Protein AF-A0A9E5PYN9-F1 (afdb_monomer)

Structure (mmCIF, N/CA/C/O backbone):
data_AF-A0A9E5PYN9-F1
#
_entry.id   AF-A0A9E5PYN9-F1
#
loop_
_atom_site.group_PDB
_atom_site.id
_atom_site.type_symbol
_atom_site.label_atom_id
_atom_site.label_alt_id
_atom_site.label_comp_id
_atom_site.label_asym_id
_atom_site.label_entity_id
_atom_site.label_seq_id
_atom_site.pdbx_PDB_ins_code
_atom_site.Cartn_x
_atom_site.Cartn_y
_atom_site.Cartn_z
_atom_site.occupancy
_atom_site.B_iso_or_equiv
_atom_site.auth_seq_id
_atom_site.auth_comp_id
_atom_site.auth_asym_id
_atom_site.auth_atom_id
_atom_site.pdbx_PDB_model_num
ATOM 1 N N . MET A 1 1 ? -19.692 3.877 25.006 1.00 62.00 1 MET A N 1
ATOM 2 C CA . MET A 1 1 ? -19.922 4.081 26.459 1.00 62.00 1 MET A CA 1
ATOM 3 C C . MET A 1 1 ? -21.143 4.957 26.748 1.00 62.00 1 MET A C 1
ATOM 5 O O . MET A 1 1 ? -21.846 4.642 27.694 1.00 62.00 1 MET A O 1
ATOM 9 N N . HIS A 1 2 ? -21.458 5.978 25.938 1.00 74.25 2 HIS A N 1
ATOM 10 C CA . HIS A 1 2 ? -22.634 6.839 26.164 1.00 74.25 2 HIS A CA 1
ATOM 11 C C . HIS A 1 2 ? -23.981 6.095 26.203 1.00 74.25 2 HIS A C 1
ATOM 13 O O . HIS A 1 2 ? -24.772 6.347 27.101 1.00 74.25 2 HIS A O 1
ATOM 19 N N . ALA A 1 3 ? -24.212 5.120 25.314 1.00 75.50 3 ALA A N 1
ATOM 20 C CA . ALA A 1 3 ? -25.438 4.309 25.336 1.00 75.50 3 ALA A CA 1
ATOM 21 C C . ALA A 1 3 ? -25.604 3.499 26.639 1.00 75.50 3 ALA A C 1
ATOM 23 O O . ALA A 1 3 ? -26.700 3.411 27.179 1.00 75.50 3 ALA A O 1
ATOM 24 N N . ALA A 1 4 ? -24.505 2.967 27.189 1.00 72.19 4 ALA A N 1
ATOM 25 C CA . ALA A 1 4 ? -24.514 2.270 28.477 1.00 72.19 4 ALA A CA 1
ATOM 26 C C . ALA A 1 4 ? -24.767 3.236 29.648 1.00 72.19 4 ALA A C 1
ATOM 28 O O . ALA A 1 4 ? -25.554 2.935 30.541 1.00 72.19 4 ALA A O 1
ATOM 29 N N . GLN A 1 5 ? -24.148 4.423 29.618 1.00 80.75 5 GLN A N 1
ATOM 30 C CA . G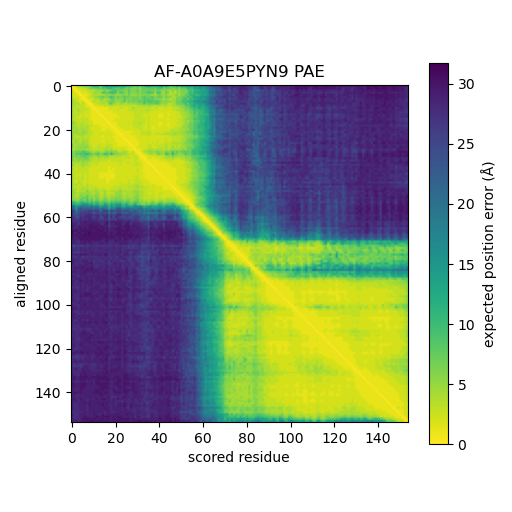LN A 1 5 ? -24.346 5.467 30.631 1.00 80.75 5 GLN A CA 1
ATOM 31 C C . GLN A 1 5 ? -25.782 6.001 30.644 1.00 80.75 5 GLN A C 1
ATOM 33 O O . GLN A 1 5 ? -26.340 6.188 31.720 1.00 80.75 5 GLN A O 1
ATOM 38 N N . ALA A 1 6 ? -26.405 6.170 29.474 1.00 78.06 6 ALA A N 1
ATOM 39 C CA . ALA A 1 6 ? -27.816 6.543 29.355 1.00 78.06 6 ALA A CA 1
ATOM 40 C C . ALA A 1 6 ? -28.763 5.500 29.982 1.00 78.06 6 ALA A C 1
ATOM 42 O O . ALA A 1 6 ? -29.874 5.833 30.376 1.00 78.06 6 ALA A O 1
ATOM 43 N N . GLN A 1 7 ? -28.305 4.251 30.121 1.00 82.25 7 GLN A N 1
ATOM 44 C CA . GLN A 1 7 ? -29.016 3.156 30.788 1.00 82.25 7 GLN A CA 1
ATOM 45 C C . GLN A 1 7 ? -28.549 2.931 32.241 1.00 82.25 7 GLN A C 1
ATOM 47 O O . GLN A 1 7 ? -28.891 1.918 32.849 1.00 82.25 7 GLN A O 1
ATOM 52 N N . GLY A 1 8 ? -27.733 3.831 32.806 1.00 84.06 8 GLY A N 1
ATOM 53 C CA . GLY A 1 8 ? -27.213 3.712 34.175 1.00 84.06 8 GLY A CA 1
ATOM 54 C C . GLY A 1 8 ? -26.247 2.538 34.387 1.00 84.06 8 GLY A C 1
ATOM 55 O O . GLY A 1 8 ? -26.028 2.104 35.522 1.00 84.06 8 GLY A O 1
ATOM 56 N N . LEU A 1 9 ? -25.678 1.988 33.311 1.00 84.94 9 LEU A N 1
ATOM 57 C CA . LEU A 1 9 ? -24.725 0.887 33.376 1.00 84.94 9 LEU A CA 1
ATOM 58 C C . LEU A 1 9 ? -23.304 1.436 33.514 1.00 84.94 9 LEU A C 1
ATOM 60 O O . LEU A 1 9 ? -22.755 2.045 32.593 1.00 84.94 9 LEU A O 1
ATOM 64 N N . ASP A 1 10 ? -22.690 1.174 34.667 1.00 88.62 10 ASP A N 1
ATOM 65 C CA . ASP A 1 10 ? -21.246 1.314 34.832 1.00 88.62 10 ASP A CA 1
ATOM 66 C C . ASP A 1 10 ? -20.488 0.238 34.024 1.00 88.62 10 ASP A C 1
ATOM 68 O O . ASP A 1 10 ? -21.063 -0.736 33.525 1.00 88.62 10 ASP A O 1
ATOM 72 N N . GLN A 1 11 ? -19.174 0.412 33.879 1.00 88.56 11 GLN A N 1
ATOM 73 C CA . GLN A 1 11 ? -18.333 -0.474 33.070 1.00 88.56 11 GLN A CA 1
ATOM 74 C C . GLN A 1 11 ? -18.390 -1.942 33.526 1.00 88.56 11 GLN A C 1
ATOM 76 O O . GLN A 1 11 ? -18.425 -2.844 32.690 1.00 88.56 11 GLN A O 1
ATOM 81 N N . SER A 1 12 ? -18.407 -2.189 34.835 1.00 90.12 12 SER A N 1
ATOM 82 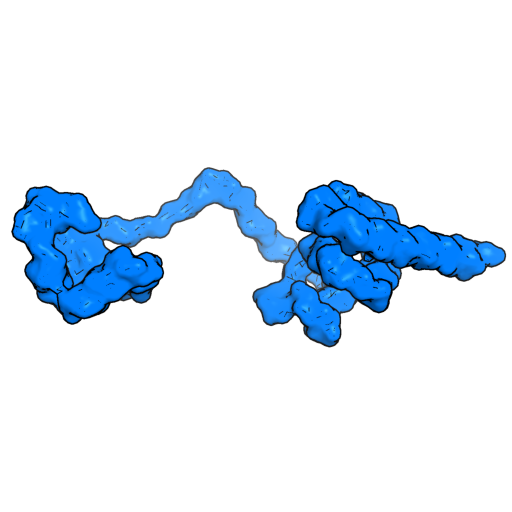C CA . SER A 1 12 ? -18.413 -3.539 35.405 1.00 90.12 12 SER A CA 1
ATOM 83 C C . SER A 1 12 ? -19.768 -4.223 35.214 1.00 90.12 12 SER A C 1
ATOM 85 O O . SER A 1 12 ? -19.835 -5.418 34.925 1.00 90.12 12 SER A O 1
ATOM 87 N N . ARG A 1 13 ? -20.868 -3.472 35.337 1.00 90.81 13 ARG A N 1
ATOM 88 C CA . ARG A 1 13 ? -22.231 -3.934 35.045 1.00 90.81 13 ARG A CA 1
ATOM 89 C C . ARG A 1 13 ? -22.409 -4.228 33.563 1.00 90.81 13 ARG A C 1
ATOM 91 O O . ARG A 1 13 ? -22.961 -5.275 33.241 1.00 90.81 13 ARG A O 1
ATOM 98 N N . LEU A 1 14 ? -21.899 -3.364 32.686 1.00 92.38 14 LEU A N 1
ATOM 99 C CA . LEU A 1 14 ? -21.910 -3.587 31.243 1.00 92.38 14 LEU A CA 1
ATOM 100 C C . LEU A 1 14 ? -21.127 -4.849 30.866 1.00 92.38 14 LEU A C 1
ATOM 102 O O . LEU A 1 14 ? -21.656 -5.694 30.152 1.00 92.38 14 LEU A O 1
ATOM 106 N N . ALA A 1 15 ? -19.902 -5.002 31.381 1.00 93.06 15 ALA A N 1
ATOM 107 C CA . ALA A 1 15 ? -19.068 -6.172 31.113 1.00 93.06 15 ALA A CA 1
ATOM 108 C C . ALA A 1 15 ? -19.783 -7.466 31.520 1.00 93.06 15 ALA A C 1
ATOM 110 O O . ALA A 1 15 ? -19.942 -8.370 30.707 1.00 93.06 15 ALA A O 1
ATOM 111 N N . ARG A 1 16 ? -20.313 -7.508 32.747 1.00 94.00 16 ARG A N 1
ATOM 112 C CA . ARG A 1 16 ? -21.076 -8.653 33.253 1.00 94.00 16 ARG A CA 1
ATOM 113 C C . ARG A 1 16 ? -22.322 -8.944 32.419 1.00 94.00 16 ARG A C 1
ATOM 115 O O . ARG A 1 16 ? -22.589 -10.104 32.132 1.00 94.00 16 ARG A O 1
ATOM 122 N N . ARG A 1 17 ? -23.066 -7.913 32.008 1.00 92.06 17 ARG A N 1
ATOM 123 C CA . ARG A 1 17 ? -24.253 -8.064 31.153 1.00 92.06 17 ARG A CA 1
ATOM 124 C C . ARG A 1 17 ? -23.903 -8.593 29.760 1.00 92.06 17 ARG A C 1
ATOM 126 O O . ARG A 1 17 ? -24.686 -9.341 29.194 1.00 92.06 17 ARG A O 1
ATOM 133 N N . ALA A 1 18 ? -22.725 -8.250 29.249 1.00 92.94 18 ALA A N 1
ATOM 134 C CA . ALA A 1 18 ? -22.180 -8.772 27.999 1.00 92.94 18 ALA A CA 1
ATOM 135 C C . ALA A 1 18 ? -21.496 -10.149 28.148 1.00 92.94 18 ALA A C 1
ATOM 137 O O . ALA A 1 18 ? -20.955 -10.658 27.173 1.00 92.94 18 ALA A O 1
ATOM 138 N N . GLY A 1 19 ? -21.460 -10.748 29.346 1.00 94.19 19 GLY A N 1
ATOM 139 C CA . GLY A 1 19 ? -20.741 -12.007 29.586 1.00 94.19 19 GLY A CA 1
ATOM 140 C C . GLY A 1 19 ? -19.213 -11.882 29.498 1.00 94.19 19 GLY A C 1
ATOM 141 O O . GLY A 1 19 ? -18.516 -12.874 29.302 1.00 94.19 19 GLY A O 1
ATOM 142 N N . LEU A 1 20 ? -18.678 -10.667 29.641 1.00 93.56 20 LEU A N 1
ATOM 143 C CA . LEU A 1 20 ? -17.257 -10.353 29.528 1.00 93.56 20 LEU A CA 1
ATOM 144 C C . LEU A 1 20 ? -16.632 -10.047 30.892 1.00 93.56 20 LEU A C 1
ATOM 146 O O . LEU A 1 20 ? -17.289 -9.606 31.838 1.00 93.56 20 LEU A O 1
ATOM 150 N N . ARG A 1 21 ? -15.309 -10.211 30.974 1.00 92.50 21 ARG A N 1
ATOM 151 C CA . ARG A 1 21 ? -14.521 -9.738 32.119 1.00 92.50 21 ARG A CA 1
ATOM 152 C C . ARG A 1 21 ? -14.383 -8.213 32.075 1.00 92.50 21 ARG A C 1
ATOM 154 O O . ARG A 1 21 ? -14.206 -7.628 31.003 1.00 92.50 21 ARG A O 1
ATOM 161 N N . ALA A 1 22 ? -14.424 -7.560 33.236 1.00 91.25 22 ALA A N 1
ATOM 162 C CA . ALA A 1 22 ? -14.316 -6.101 33.333 1.00 91.25 22 ALA A CA 1
ATOM 163 C C . ALA A 1 22 ? -12.968 -5.577 32.797 1.00 91.25 22 ALA A C 1
ATOM 165 O O . ALA A 1 22 ? -12.902 -4.495 32.206 1.00 91.25 22 ALA A O 1
ATOM 166 N N . GLU A 1 23 ? -11.908 -6.377 32.933 1.00 92.12 23 GLU A N 1
ATOM 167 C CA . GLU A 1 23 ? -10.573 -6.118 32.399 1.00 92.12 23 GLU A CA 1
ATOM 168 C C . GLU A 1 23 ? -10.566 -6.074 30.871 1.00 92.12 23 GLU A C 1
ATOM 170 O O . GLU A 1 23 ? -9.844 -5.256 30.305 1.00 92.12 23 GLU A O 1
ATOM 175 N N . THR A 1 24 ? -11.370 -6.904 30.196 1.00 90.19 24 THR A N 1
ATOM 176 C CA . THR A 1 24 ? -11.485 -6.904 28.729 1.00 90.19 24 THR A CA 1
ATOM 177 C C . THR A 1 24 ? -12.026 -5.566 28.243 1.00 90.19 24 THR A C 1
ATOM 179 O O . THR A 1 24 ? -11.430 -4.936 27.373 1.00 90.19 24 THR A O 1
ATOM 182 N N . VAL A 1 25 ? -13.098 -5.074 28.871 1.00 90.25 25 VAL A N 1
ATOM 183 C CA . VAL A 1 25 ? -13.698 -3.773 28.535 1.00 90.25 25 VAL A CA 1
ATOM 184 C C . VAL A 1 25 ? -12.748 -2.621 28.876 1.00 90.25 25 VAL A C 1
ATOM 186 O O . VAL A 1 25 ? -12.604 -1.683 28.093 1.00 90.25 25 VAL A O 1
ATOM 189 N N . SER A 1 26 ? -12.044 -2.711 30.009 1.00 91.44 26 SER A N 1
ATOM 190 C CA . SER A 1 26 ? -11.034 -1.725 30.411 1.00 91.44 26 SER A CA 1
ATOM 191 C C . SER A 1 26 ? -9.889 -1.638 29.397 1.00 91.44 26 SER A C 1
ATOM 193 O O . SER A 1 26 ? -9.551 -0.559 28.907 1.00 91.44 26 SER A O 1
ATOM 195 N N . ARG A 1 27 ? -9.321 -2.790 29.016 1.00 89.62 27 ARG A N 1
ATOM 196 C CA . ARG A 1 27 ? -8.240 -2.879 28.027 1.00 89.62 27 ARG A CA 1
ATOM 197 C C . ARG A 1 27 ? -8.693 -2.385 26.663 1.00 89.62 27 ARG A C 1
ATOM 199 O O . ARG A 1 27 ? -7.952 -1.621 26.056 1.00 89.62 27 ARG A O 1
ATOM 206 N N . ALA A 1 28 ? -9.894 -2.753 26.222 1.00 89.88 28 ALA A N 1
ATOM 207 C CA . ALA A 1 28 ? -10.459 -2.271 24.967 1.00 89.88 28 ALA A CA 1
ATOM 208 C C . ALA A 1 28 ? -10.581 -0.742 24.947 1.00 89.88 28 ALA A C 1
ATOM 210 O O . ALA A 1 28 ? -10.175 -0.105 23.979 1.00 89.88 28 ALA A O 1
ATOM 211 N N . LYS A 1 29 ? -11.045 -0.137 26.048 1.00 87.50 29 LYS A N 1
ATOM 212 C CA . LYS A 1 29 ? -11.142 1.323 26.190 1.00 87.50 29 LYS A CA 1
ATOM 213 C C . LYS A 1 29 ? -9.777 2.020 26.126 1.00 87.50 29 LYS A C 1
ATOM 215 O O . LYS A 1 29 ? -9.682 3.086 25.530 1.00 87.50 29 LYS A O 1
ATOM 220 N N . HIS A 1 30 ? -8.737 1.445 26.735 1.00 88.69 30 HIS A N 1
ATOM 221 C CA . HIS A 1 30 ? -7.402 2.059 26.785 1.00 88.69 30 HIS A CA 1
ATOM 222 C C . HIS A 1 30 ? -6.533 1.781 25.553 1.00 88.69 30 HIS A C 1
ATOM 224 O O . HIS A 1 30 ? -5.767 2.647 25.144 1.00 88.69 30 HIS A O 1
ATOM 230 N N . ARG A 1 31 ? -6.612 0.577 24.976 1.00 89.25 31 ARG A N 1
ATOM 231 C CA . ARG A 1 31 ? -5.788 0.152 23.831 1.00 89.25 31 ARG A CA 1
ATOM 232 C C . ARG A 1 31 ? -6.483 0.319 22.481 1.00 89.25 31 ARG A C 1
ATOM 234 O O . ARG A 1 31 ? -5.827 0.157 21.460 1.00 89.25 31 ARG A O 1
ATOM 241 N N . GLY A 1 32 ? -7.793 0.565 22.467 1.00 86.75 32 GLY A N 1
ATOM 242 C CA . GLY A 1 32 ? -8.583 0.711 21.242 1.00 86.75 32 GLY A CA 1
ATOM 243 C C . GLY A 1 32 ? -8.768 -0.583 20.443 1.00 86.75 32 GLY A C 1
ATOM 244 O O . GLY A 1 32 ? -9.160 -0.527 19.285 1.00 86.75 32 GLY A O 1
ATOM 245 N N . THR A 1 33 ? -8.474 -1.745 21.031 1.00 89.00 33 THR A N 1
ATOM 246 C CA . THR A 1 33 ? -8.550 -3.054 20.365 1.00 89.00 33 THR A CA 1
ATOM 247 C C . THR A 1 33 ? -9.490 -3.988 21.118 1.00 89.00 33 THR A C 1
ATOM 249 O O . THR A 1 33 ? -9.425 -4.101 22.342 1.00 89.00 33 THR A O 1
ATOM 252 N N . ILE A 1 34 ? -10.378 -4.648 20.380 1.00 92.94 34 ILE A N 1
ATOM 253 C CA . ILE A 1 34 ? -11.333 -5.641 20.876 1.00 92.94 34 ILE A CA 1
ATOM 254 C C . ILE A 1 34 ? -11.687 -6.577 19.718 1.00 92.94 34 ILE A C 1
ATOM 256 O O . ILE A 1 34 ? -11.685 -6.150 18.563 1.00 92.94 34 ILE A O 1
ATOM 260 N N . ASP A 1 35 ? -11.956 -7.847 20.001 1.00 92.44 35 ASP A N 1
ATOM 261 C CA . ASP A 1 35 ? -12.446 -8.771 18.983 1.00 92.44 35 ASP A CA 1
ATOM 262 C C . ASP A 1 35 ? -13.921 -8.490 18.636 1.00 92.44 35 ASP A C 1
ATOM 264 O O . ASP A 1 35 ? -14.672 -7.898 19.419 1.00 92.44 35 ASP A O 1
ATOM 268 N N . LEU A 1 36 ? -14.338 -8.915 17.440 1.00 92.56 36 LEU A N 1
ATOM 269 C CA . LEU A 1 36 ? -15.683 -8.651 16.924 1.00 92.56 36 LEU A CA 1
ATOM 270 C C . LEU A 1 36 ? -16.778 -9.273 17.801 1.00 92.56 36 LEU A C 1
ATOM 272 O O . LEU A 1 36 ? -17.811 -8.641 18.010 1.00 92.56 36 LEU A O 1
ATOM 276 N N . ALA A 1 37 ? -16.552 -10.473 18.343 1.00 93.12 37 ALA A N 1
ATOM 277 C CA . ALA A 1 37 ? -17.539 -11.159 19.171 1.00 93.12 37 ALA A CA 1
ATOM 278 C C . ALA A 1 37 ? -17.778 -10.402 20.486 1.00 93.12 37 ALA A C 1
ATOM 280 O O . ALA A 1 37 ? -18.924 -10.169 20.871 1.00 93.12 37 ALA A O 1
ATOM 281 N N . SER A 1 38 ? -16.712 -9.930 21.134 1.00 93.19 38 SER A N 1
ATOM 282 C CA . SER A 1 38 ? -16.804 -9.088 22.329 1.00 93.19 38 SER A CA 1
ATOM 283 C C . SER A 1 38 ? -17.467 -7.737 22.038 1.00 93.19 38 SER A C 1
ATOM 285 O O . SER A 1 38 ? -18.268 -7.258 22.843 1.00 93.19 38 SER A O 1
ATOM 287 N N . LEU A 1 39 ? -17.181 -7.117 20.887 1.00 94.00 39 LEU A N 1
ATOM 288 C CA . LEU A 1 39 ? -17.855 -5.883 20.468 1.00 94.00 39 LEU A CA 1
ATOM 289 C C . LEU A 1 39 ? -19.359 -6.109 20.249 1.00 94.00 39 LEU A C 1
ATOM 291 O O . LEU A 1 39 ? -20.176 -5.300 20.696 1.00 94.00 39 LEU A O 1
ATOM 295 N N . GLN A 1 40 ? -19.721 -7.227 19.620 1.00 95.12 40 GLN A N 1
ATOM 296 C CA . GLN A 1 40 ? -21.106 -7.635 19.409 1.00 95.12 40 GLN A CA 1
ATOM 297 C C . GLN A 1 40 ? -21.845 -7.895 20.718 1.00 95.12 40 GLN A C 1
ATOM 299 O O . GLN A 1 40 ? -22.946 -7.376 20.904 1.00 95.12 40 GLN A O 1
ATOM 304 N N . ALA A 1 41 ? -21.224 -8.610 21.653 1.00 93.75 41 ALA A N 1
ATOM 305 C CA . ALA A 1 41 ? -21.793 -8.853 22.972 1.00 93.75 41 ALA A CA 1
ATOM 306 C C . ALA A 1 41 ? -22.047 -7.544 23.742 1.00 93.75 41 ALA A C 1
ATOM 308 O O . ALA A 1 41 ? -23.092 -7.380 24.373 1.00 93.75 41 ALA A O 1
ATOM 309 N N . LEU A 1 42 ? -21.130 -6.572 23.654 1.00 93.31 42 LEU A N 1
ATOM 310 C CA . LEU A 1 42 ? -21.307 -5.252 24.268 1.00 93.31 42 LEU A CA 1
ATOM 311 C C . LEU A 1 42 ? -22.447 -4.453 23.633 1.00 93.31 42 LEU A C 1
ATOM 313 O O . LEU A 1 42 ? -23.190 -3.803 24.365 1.00 93.31 42 LEU A O 1
ATOM 317 N N . ALA A 1 43 ? -22.591 -4.491 22.304 1.00 93.69 43 ALA A N 1
ATOM 318 C CA . ALA A 1 43 ? -23.691 -3.832 21.602 1.00 93.69 43 ALA A CA 1
ATOM 319 C C . ALA A 1 43 ? -25.044 -4.432 22.016 1.00 93.69 43 ALA A C 1
ATOM 321 O O . ALA A 1 43 ? -25.932 -3.706 22.467 1.00 93.69 43 ALA A O 1
ATOM 322 N N . GLN A 1 44 ? -25.160 -5.761 21.991 1.00 93.94 44 GLN A N 1
ATOM 323 C CA . GLN A 1 44 ? -26.374 -6.470 22.404 1.00 93.94 44 GLN A CA 1
ATOM 324 C C . GLN A 1 44 ? -26.730 -6.203 23.871 1.00 93.94 44 GLN A C 1
ATOM 326 O O . GLN A 1 44 ? -27.900 -6.005 24.199 1.00 93.94 44 GLN A O 1
ATOM 331 N N . ALA A 1 45 ? -25.731 -6.113 24.757 1.00 93.19 45 ALA A N 1
ATOM 332 C CA . ALA A 1 45 ? -25.945 -5.818 26.173 1.00 93.19 45 ALA A CA 1
ATOM 333 C C . ALA A 1 45 ? -26.642 -4.469 26.421 1.00 93.19 45 ALA A C 1
ATOM 335 O O . ALA A 1 45 ? -27.300 -4.319 27.451 1.00 93.19 45 ALA A O 1
ATOM 336 N N . VAL A 1 46 ? -26.535 -3.515 25.491 1.00 93.81 46 VAL A N 1
ATOM 337 C CA . VAL A 1 46 ? -27.210 -2.206 25.554 1.00 93.81 46 VAL A CA 1
ATOM 338 C C . VAL A 1 46 ? -28.363 -2.072 24.554 1.00 93.81 46 VAL A C 1
ATOM 340 O O . VAL A 1 46 ? -28.863 -0.967 24.357 1.00 93.81 46 VAL A O 1
ATOM 343 N N . GLY A 1 47 ? -28.804 -3.172 23.935 1.00 90.12 47 GLY A N 1
ATOM 344 C CA . GLY A 1 47 ? -29.903 -3.166 22.966 1.00 90.12 47 GLY A CA 1
ATOM 345 C C . GLY A 1 47 ? -29.541 -2.541 21.617 1.00 90.12 47 GLY A C 1
ATOM 346 O O . GLY A 1 47 ? -30.413 -2.009 20.938 1.00 90.12 47 GLY A O 1
ATOM 347 N N . LEU A 1 48 ? -28.260 -2.564 21.247 1.00 92.00 48 LEU A N 1
ATOM 348 C CA . LEU A 1 48 ? -27.775 -2.128 19.942 1.00 92.00 48 LEU A CA 1
ATOM 349 C C . LEU A 1 48 ? -27.442 -3.331 19.060 1.00 92.00 48 LEU A C 1
ATOM 351 O O . LEU A 1 48 ? -27.060 -4.400 19.540 1.00 92.00 48 LEU A O 1
ATOM 355 N N . GLU A 1 49 ? -27.520 -3.112 17.754 1.00 92.00 49 GLU A N 1
ATOM 356 C CA . GLU A 1 49 ? -27.131 -4.070 16.728 1.00 92.00 49 GLU A CA 1
ATOM 357 C C . GLU A 1 49 ? -25.935 -3.528 15.939 1.00 92.00 49 GLU A C 1
ATOM 359 O O . GLU A 1 49 ? -25.844 -2.329 15.665 1.00 92.00 49 GLU A O 1
ATOM 364 N N . LEU A 1 50 ? -25.002 -4.411 15.582 1.00 90.94 50 LEU A N 1
ATOM 365 C CA . LEU A 1 50 ? -23.928 -4.095 14.644 1.00 90.94 50 LEU A CA 1
ATOM 366 C C . LEU A 1 50 ? -24.350 -4.541 13.254 1.00 90.94 50 LEU A C 1
ATOM 368 O O . LEU A 1 50 ? -24.552 -5.728 13.016 1.00 90.94 50 LEU A O 1
ATOM 372 N N . THR A 1 51 ? -24.427 -3.585 12.337 1.00 91.25 51 THR A N 1
ATOM 373 C CA . THR A 1 51 ? -24.696 -3.849 10.926 1.00 91.25 51 THR A CA 1
ATOM 374 C C . THR A 1 51 ? -23.490 -3.437 10.093 1.00 91.25 51 THR A C 1
ATOM 376 O O . THR A 1 51 ? -22.825 -2.438 10.371 1.00 91.25 51 THR A O 1
ATOM 379 N N . LEU A 1 52 ? -23.185 -4.234 9.072 1.00 87.75 52 LEU A N 1
ATOM 380 C CA . LEU A 1 52 ? -22.222 -3.866 8.044 1.00 87.75 52 LEU A CA 1
ATOM 381 C C . LEU A 1 52 ? -23.004 -3.243 6.897 1.00 87.75 52 LEU A C 1
ATOM 383 O O . LEU A 1 52 ? -23.876 -3.891 6.320 1.00 87.75 52 LEU A O 1
ATOM 387 N N . GLN A 1 53 ? -22.697 -1.992 6.576 1.00 85.19 53 GLN A N 1
ATOM 388 C CA . GLN A 1 53 ? -23.267 -1.335 5.410 1.00 85.19 53 GLN A CA 1
ATOM 389 C C . GLN A 1 53 ? -22.227 -1.264 4.294 1.00 85.19 53 GLN A C 1
ATOM 391 O O . GLN A 1 53 ? -21.057 -0.974 4.566 1.00 85.19 53 GLN A O 1
ATOM 396 N N . PRO A 1 54 ? -22.628 -1.516 3.037 1.00 76.62 54 PRO A N 1
ATOM 397 C CA . PRO A 1 54 ? -21.760 -1.253 1.907 1.00 76.62 54 PRO A CA 1
ATOM 398 C C . PRO A 1 54 ? -21.434 0.241 1.886 1.00 76.62 54 PRO A C 1
ATOM 400 O O . PRO A 1 54 ? -22.324 1.092 1.932 1.00 76.62 54 PRO A O 1
ATOM 403 N N . VAL A 1 55 ? -20.148 0.571 1.815 1.00 79.94 55 VAL A N 1
ATOM 404 C CA . VAL A 1 55 ? -19.718 1.960 1.677 1.00 79.94 55 VAL A CA 1
ATOM 405 C C . VAL A 1 55 ? -20.100 2.413 0.266 1.00 79.94 55 VAL A C 1
ATOM 407 O O . VAL A 1 55 ? -19.476 2.009 -0.718 1.00 79.94 55 VAL A O 1
ATOM 410 N N . SER A 1 56 ? -21.167 3.211 0.158 1.00 62.94 56 SER A N 1
ATOM 411 C CA . SER A 1 56 ? -21.582 3.839 -1.102 1.00 62.94 56 SER A CA 1
ATOM 412 C C . SER A 1 56 ? -20.491 4.820 -1.524 1.00 62.94 56 SER A C 1
ATOM 414 O O . SER A 1 56 ? -20.229 5.788 -0.817 1.00 62.94 56 SER A O 1
ATOM 416 N N . GLY A 1 57 ? -19.803 4.524 -2.626 1.00 56.75 57 GLY A N 1
ATOM 417 C CA . GLY A 1 57 ? -18.572 5.220 -3.021 1.00 56.75 57 GLY A CA 1
ATOM 418 C C . GLY A 1 57 ? -17.312 4.359 -2.941 1.00 56.75 57 GLY A C 1
ATOM 419 O O . GLY A 1 57 ? -16.250 4.800 -3.369 1.00 56.75 57 GLY A O 1
ATOM 420 N N . THR A 1 58 ? -17.421 3.105 -2.490 1.00 46.94 58 THR A N 1
ATOM 421 C CA . THR A 1 58 ? -16.491 2.077 -2.966 1.00 46.94 58 THR A CA 1
ATOM 422 C C . THR A 1 58 ? -16.797 1.938 -4.452 1.00 46.94 58 THR A C 1
ATOM 424 O O . THR A 1 58 ? -17.780 1.290 -4.815 1.00 46.94 58 THR A O 1
ATOM 427 N N . GLU A 1 59 ? -16.016 2.595 -5.319 1.00 50.53 59 GLU A N 1
ATOM 428 C CA . GLU A 1 59 ? -15.796 2.066 -6.667 1.00 50.53 59 GLU A CA 1
ATOM 429 C C . GLU A 1 59 ? -15.668 0.565 -6.472 1.00 50.53 59 GLU A C 1
ATOM 431 O O . GLU A 1 59 ? -14.806 0.140 -5.698 1.00 50.53 59 GLU A O 1
ATOM 436 N N . ALA A 1 60 ? -16.614 -0.201 -7.023 1.00 51.53 60 ALA A N 1
ATOM 437 C CA . ALA A 1 60 ? -16.634 -1.643 -6.873 1.00 51.53 60 ALA A CA 1
ATOM 438 C C . ALA A 1 60 ? -15.192 -2.117 -7.015 1.00 51.53 60 ALA A C 1
ATOM 440 O O . ALA A 1 60 ? -14.590 -1.832 -8.055 1.00 51.53 60 ALA A O 1
ATOM 441 N N . LEU A 1 61 ? -14.628 -2.734 -5.958 1.00 55.00 61 LEU A N 1
ATOM 442 C CA . LEU A 1 61 ? -13.315 -3.380 -6.032 1.00 55.00 61 LEU A CA 1
ATOM 443 C C . LEU A 1 61 ? -13.292 -4.049 -7.395 1.00 55.00 61 LEU A C 1
ATOM 445 O O . LEU A 1 61 ? -14.228 -4.821 -7.632 1.00 55.00 61 LEU A O 1
ATOM 449 N N . PRO A 1 62 ? -12.380 -3.651 -8.305 1.00 49.09 62 PRO A N 1
ATOM 450 C CA . PRO A 1 62 ? -12.551 -3.890 -9.727 1.00 49.09 62 PRO A CA 1
ATOM 451 C C . PRO A 1 62 ? -12.918 -5.350 -9.870 1.00 49.09 62 PRO A C 1
ATOM 453 O O . PRO A 1 62 ? -12.103 -6.197 -9.490 1.00 49.09 62 PRO A O 1
ATOM 456 N N . VAL A 1 63 ? -14.174 -5.615 -10.282 1.00 50.81 63 VAL A N 1
ATOM 457 C CA . VAL A 1 63 ? -14.714 -6.968 -10.475 1.00 50.81 63 VAL A CA 1
ATOM 458 C C . VAL A 1 63 ? -13.578 -7.731 -11.091 1.00 50.81 63 VAL A C 1
ATOM 460 O O . VAL A 1 63 ? -13.099 -7.246 -12.115 1.00 50.81 63 VAL A O 1
ATOM 463 N N . ARG A 1 64 ? -13.086 -8.771 -10.397 1.00 51.91 64 ARG A N 1
ATOM 464 C CA . ARG A 1 64 ? -11.869 -9.527 -10.706 1.00 51.91 64 ARG A CA 1
ATOM 465 C C . ARG A 1 64 ? -11.876 -9.814 -12.199 1.00 51.91 64 ARG A C 1
ATOM 467 O O . ARG A 1 64 ? -12.401 -10.828 -12.638 1.00 51.91 64 ARG A O 1
ATOM 474 N N . ARG A 1 65 ? -11.365 -8.871 -12.993 1.00 50.41 65 ARG A N 1
ATOM 475 C CA . ARG A 1 65 ? -11.183 -9.058 -14.415 1.00 50.41 65 ARG A CA 1
ATOM 476 C C . ARG A 1 65 ? -10.121 -10.113 -14.382 1.00 50.41 65 ARG A C 1
ATOM 478 O O . ARG A 1 65 ? -9.051 -9.865 -13.818 1.00 50.41 65 ARG A O 1
ATOM 485 N N . GLU A 1 66 ? -10.475 -11.298 -14.847 1.00 44.28 66 GLU A N 1
ATOM 486 C CA . GLU A 1 66 ? -9.532 -12.337 -15.195 1.00 44.28 66 GLU A CA 1
ATOM 487 C C . GLU A 1 66 ? -8.546 -11.683 -16.163 1.00 44.28 66 GLU A C 1
ATOM 489 O O . GLU A 1 66 ? -8.733 -11.645 -17.374 1.00 44.28 66 GLU A O 1
ATOM 494 N N . ARG A 1 67 ? -7.542 -11.005 -15.603 1.00 47.31 67 ARG A N 1
ATOM 495 C CA . ARG A 1 67 ? -6.404 -10.522 -16.346 1.00 47.31 67 ARG A CA 1
ATOM 496 C C . ARG A 1 67 ? -5.714 -11.803 -16.725 1.00 47.31 67 ARG A C 1
ATOM 498 O O . ARG A 1 67 ? -5.253 -12.539 -15.850 1.00 47.31 67 ARG A O 1
ATOM 505 N N . SER A 1 68 ? -5.741 -12.079 -18.022 1.00 45.16 68 SER A N 1
ATOM 506 C CA . SER A 1 68 ? -5.055 -13.203 -18.624 1.00 45.16 68 SER A CA 1
ATOM 507 C C . SER A 1 68 ? -3.678 -13.366 -17.967 1.00 45.16 68 SER A C 1
ATOM 509 O O . SER A 1 68 ? -2.996 -12.359 -17.737 1.00 45.16 68 SER A O 1
ATOM 511 N N . PRO A 1 69 ? -3.240 -14.599 -17.663 1.00 48.22 69 PRO A N 1
ATOM 512 C CA . PRO A 1 69 ? -1.987 -14.871 -16.949 1.00 48.22 69 PRO A CA 1
ATOM 513 C C . PRO A 1 69 ? -0.732 -14.224 -17.574 1.00 48.22 69 PRO A C 1
ATOM 515 O O . PRO A 1 69 ? 0.292 -14.113 -16.909 1.00 48.22 69 PRO A O 1
ATOM 518 N N . ALA A 1 70 ? -0.825 -13.718 -18.807 1.00 50.38 70 ALA A N 1
ATOM 519 C CA . ALA A 1 70 ? 0.201 -12.957 -19.515 1.00 50.38 70 ALA A CA 1
ATOM 520 C C . ALA A 1 70 ? 0.480 -11.527 -18.985 1.00 50.38 70 ALA A C 1
ATOM 522 O O . ALA A 1 70 ? 1.382 -10.875 -19.498 1.00 50.38 70 ALA A O 1
ATOM 523 N N . GLN A 1 71 ? -0.262 -11.010 -17.996 1.00 60.44 71 GLN A N 1
ATOM 524 C CA . GLN A 1 71 ? -0.152 -9.602 -17.559 1.00 60.44 71 GLN A CA 1
ATOM 525 C C . GLN A 1 71 ? 0.320 -9.394 -16.112 1.00 60.44 71 GLN A C 1
ATOM 527 O O . GLN A 1 71 ? 0.162 -8.304 -15.552 1.00 60.44 71 GLN A O 1
ATOM 532 N N . ARG A 1 72 ? 0.893 -10.419 -15.470 1.00 69.19 72 ARG A N 1
ATOM 533 C CA . ARG A 1 72 ? 1.495 -10.234 -14.143 1.00 69.19 72 ARG A CA 1
ATOM 534 C C . ARG A 1 72 ? 2.770 -9.407 -14.267 1.00 69.19 72 ARG A C 1
ATOM 536 O O . ARG A 1 72 ? 3.665 -9.737 -15.037 1.00 69.19 72 ARG A O 1
ATOM 543 N N . SER A 1 73 ? 2.843 -8.330 -13.486 1.00 77.69 73 SER A N 1
ATOM 544 C CA . SER A 1 73 ? 4.051 -7.514 -13.373 1.00 77.69 73 SER A CA 1
ATOM 545 C C . SER A 1 73 ? 5.231 -8.395 -12.948 1.00 77.69 73 SER A C 1
ATOM 547 O O . SER A 1 73 ? 5.086 -9.150 -11.985 1.00 77.69 73 SER A O 1
ATOM 549 N N . PRO A 1 74 ? 6.421 -8.269 -13.558 1.00 80.38 74 PRO A N 1
ATOM 550 C CA . PRO A 1 74 ? 7.602 -8.997 -13.095 1.00 80.38 74 PRO A CA 1
ATOM 551 C C . PRO A 1 74 ? 8.041 -8.605 -11.674 1.00 80.38 74 PRO A C 1
ATOM 553 O O . PRO A 1 74 ? 8.812 -9.323 -11.042 1.00 80.38 74 PRO A O 1
ATOM 556 N N . LEU A 1 75 ? 7.545 -7.474 -11.161 1.00 81.50 75 LEU A N 1
ATOM 557 C CA . LEU A 1 75 ? 7.755 -7.023 -9.784 1.00 81.50 75 LEU A CA 1
ATOM 558 C C . LEU A 1 75 ? 6.866 -7.758 -8.766 1.00 81.50 75 LEU A C 1
ATOM 560 O O . LEU A 1 75 ? 7.055 -7.581 -7.568 1.00 81.50 75 LEU A O 1
ATOM 564 N N . ALA A 1 76 ? 5.898 -8.559 -9.227 1.00 81.44 76 ALA A N 1
ATOM 565 C CA . ALA A 1 76 ? 5.061 -9.394 -8.364 1.00 81.44 76 ALA A CA 1
ATOM 566 C C . ALA A 1 76 ? 5.794 -10.652 -7.863 1.00 81.44 76 ALA A C 1
ATOM 568 O O . ALA A 1 76 ? 5.297 -11.336 -6.971 1.00 81.44 76 ALA A O 1
ATOM 569 N N . ASP A 1 77 ? 6.965 -10.964 -8.433 1.00 80.00 77 ASP A N 1
ATOM 570 C CA . ASP A 1 77 ? 7.816 -12.062 -7.979 1.00 80.00 77 ASP A CA 1
ATOM 571 C C . ASP A 1 77 ? 8.256 -11.820 -6.516 1.00 80.0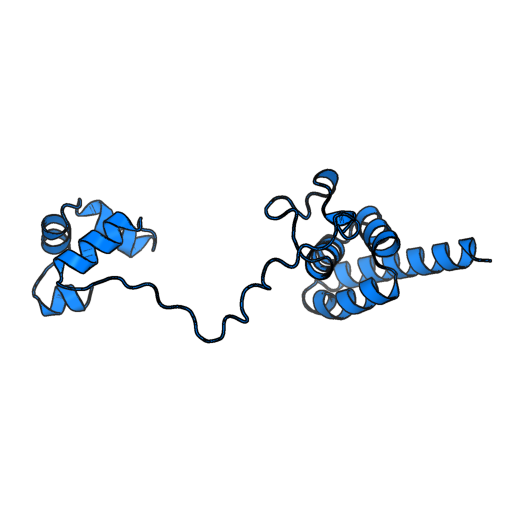0 77 ASP A C 1
ATOM 573 O O . ASP A 1 77 ? 8.852 -10.772 -6.224 1.00 80.00 77 ASP A O 1
ATOM 577 N N . PRO A 1 78 ? 7.993 -12.767 -5.589 1.00 80.94 78 PRO A N 1
ATOM 578 C CA . PRO A 1 78 ? 8.352 -12.643 -4.179 1.00 80.94 78 PRO A CA 1
ATOM 579 C C . PRO A 1 78 ? 9.822 -12.305 -3.917 1.00 80.94 78 PRO A C 1
ATOM 581 O O . PRO A 1 78 ? 10.112 -11.693 -2.889 1.00 80.94 78 PRO A O 1
ATOM 584 N N . LYS A 1 79 ? 10.747 -12.632 -4.835 1.00 82.31 79 LYS A N 1
ATOM 585 C CA . LYS A 1 79 ? 12.180 -12.311 -4.684 1.00 82.31 79 LYS A CA 1
ATOM 586 C C . LYS A 1 79 ? 12.458 -10.819 -4.498 1.00 82.31 79 LYS A C 1
ATOM 588 O O . LYS A 1 79 ? 13.474 -10.450 -3.920 1.00 82.31 79 LYS A O 1
ATOM 593 N N . TRP A 1 80 ? 11.563 -9.962 -4.989 1.00 81.31 80 TRP A N 1
ATOM 594 C CA . TRP A 1 80 ? 11.700 -8.513 -4.885 1.00 81.31 80 TRP A CA 1
ATOM 595 C C . TRP A 1 80 ? 11.174 -7.949 -3.563 1.00 81.31 80 TRP A C 1
ATOM 597 O O . TRP A 1 80 ? 11.390 -6.775 -3.279 1.00 81.31 80 TRP A O 1
ATOM 607 N N . GLY A 1 81 ? 10.448 -8.745 -2.769 1.00 79.56 81 GLY A N 1
ATOM 608 C CA . GLY A 1 81 ? 9.856 -8.311 -1.500 1.00 79.56 81 GLY A CA 1
ATOM 609 C C . GLY A 1 81 ? 8.725 -7.278 -1.625 1.00 79.56 81 GLY A C 1
ATOM 610 O O . GLY A 1 81 ? 8.169 -6.866 -0.612 1.00 79.56 81 GLY A O 1
ATOM 611 N N . LEU A 1 82 ? 8.344 -6.873 -2.843 1.00 80.75 82 LEU A N 1
ATOM 612 C CA . LEU A 1 82 ? 7.353 -5.813 -3.088 1.00 80.75 82 LEU A CA 1
ATOM 613 C C . LEU A 1 82 ? 5.898 -6.273 -2.936 1.00 80.75 82 LEU A C 1
ATOM 615 O O . LEU A 1 82 ? 5.014 -5.449 -2.704 1.00 80.75 82 LEU A O 1
ATOM 619 N N . ALA A 1 83 ? 5.644 -7.573 -3.085 1.00 75.75 83 ALA A N 1
ATOM 620 C CA . ALA A 1 83 ? 4.302 -8.141 -3.195 1.00 75.75 83 ALA A CA 1
ATOM 621 C C . ALA A 1 83 ? 3.951 -9.110 -2.048 1.00 75.75 83 ALA A C 1
ATOM 623 O O . ALA A 1 83 ? 3.034 -9.915 -2.184 1.00 75.75 83 ALA A O 1
ATOM 624 N N . TRP A 1 84 ? 4.664 -9.039 -0.911 1.00 61.84 84 TRP A N 1
ATOM 625 C CA . TRP A 1 84 ? 4.577 -10.031 0.179 1.00 61.84 84 TRP A CA 1
ATOM 626 C C . TRP A 1 84 ? 3.154 -10.237 0.732 1.00 61.84 84 TRP A C 1
ATOM 628 O O . TRP A 1 84 ? 2.816 -11.329 1.177 1.00 61.84 84 TRP A O 1
ATOM 638 N N . SER A 1 85 ? 2.312 -9.201 0.677 1.00 58.34 85 SER A N 1
ATOM 639 C CA . SER A 1 85 ? 0.939 -9.209 1.190 1.00 58.34 85 SER A CA 1
ATOM 640 C C . SER A 1 85 ? -0.107 -9.304 0.084 1.00 58.34 85 SER A C 1
ATOM 642 O O . SER A 1 85 ? -1.267 -9.588 0.372 1.00 58.34 85 SER A O 1
ATOM 644 N N . ASN A 1 86 ? 0.280 -9.053 -1.170 1.00 68.94 86 ASN A N 1
ATOM 645 C CA . ASN A 1 86 ? -0.618 -9.112 -2.313 1.00 68.94 86 ASN A CA 1
ATOM 646 C C . ASN A 1 86 ? 0.164 -9.348 -3.624 1.00 68.94 86 ASN A C 1
ATOM 648 O O . ASN A 1 86 ? 0.568 -8.378 -4.273 1.00 68.94 86 ASN A O 1
ATOM 652 N N . PRO A 1 87 ? 0.351 -10.612 -4.049 1.00 69.06 87 PRO A N 1
ATOM 653 C CA . PRO A 1 87 ? 0.972 -10.937 -5.337 1.00 69.06 87 PRO A CA 1
ATOM 654 C C . PRO A 1 87 ? 0.157 -10.442 -6.543 1.00 69.06 87 PRO A C 1
ATOM 656 O O . PRO A 1 87 ? 0.704 -10.294 -7.633 1.00 69.06 87 PRO A O 1
ATOM 659 N N . ASP A 1 88 ? -1.129 -10.134 -6.353 1.00 73.94 88 ASP A N 1
ATOM 660 C CA . ASP A 1 88 ? -2.023 -9.606 -7.387 1.00 73.94 88 ASP A CA 1
ATOM 661 C C . ASP A 1 88 ? -2.097 -8.063 -7.372 1.00 73.94 88 ASP A C 1
ATOM 663 O O . ASP A 1 88 ? -3.004 -7.466 -7.965 1.00 73.94 88 ASP A O 1
ATOM 667 N N . ALA A 1 89 ? -1.159 -7.389 -6.691 1.00 80.19 89 ALA A N 1
ATOM 668 C CA . ALA A 1 89 ? -1.113 -5.933 -6.646 1.00 80.19 89 ALA A CA 1
ATOM 669 C C . ALA A 1 89 ? -1.021 -5.322 -8.065 1.00 80.19 89 ALA A C 1
ATOM 671 O O . ALA A 1 89 ? -0.287 -5.828 -8.922 1.00 80.19 89 ALA A O 1
ATOM 672 N N . PRO A 1 90 ? -1.739 -4.212 -8.334 1.00 84.12 90 PRO A N 1
ATOM 673 C CA . PRO A 1 90 ? -1.643 -3.506 -9.605 1.00 84.12 90 PRO A CA 1
ATOM 674 C C . PRO A 1 90 ? -0.201 -3.097 -9.945 1.00 84.12 90 PRO A C 1
ATOM 676 O O . PRO A 1 90 ? 0.594 -2.759 -9.068 1.00 84.12 90 PRO A O 1
ATOM 679 N N . ALA A 1 91 ? 0.132 -3.100 -11.238 1.00 85.94 91 ALA A N 1
ATOM 680 C CA . ALA A 1 91 ? 1.474 -2.775 -11.717 1.00 85.94 91 ALA A CA 1
ATOM 681 C C . ALA A 1 91 ? 1.935 -1.374 -11.291 1.00 85.94 91 ALA A C 1
ATOM 683 O O . ALA A 1 91 ? 3.092 -1.207 -10.917 1.00 85.94 91 ALA A O 1
ATOM 684 N N . ASP A 1 92 ? 1.041 -0.383 -11.294 1.00 88.38 92 ASP A N 1
ATOM 685 C CA . ASP A 1 92 ? 1.352 0.969 -10.833 1.00 88.38 92 ASP A CA 1
ATOM 686 C C . ASP A 1 92 ? 1.730 0.982 -9.348 1.00 88.38 92 ASP A C 1
ATOM 688 O O . ASP A 1 92 ? 2.732 1.596 -8.991 1.00 88.38 92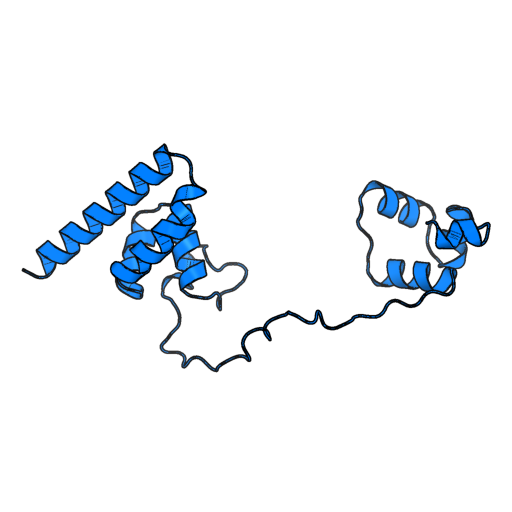 ASP A O 1
ATOM 692 N N . VAL A 1 93 ? 1.021 0.234 -8.497 1.00 89.38 93 VAL A N 1
ATOM 693 C CA . VAL A 1 93 ? 1.346 0.102 -7.066 1.00 89.38 93 VAL A CA 1
ATOM 694 C C . VAL A 1 93 ? 2.728 -0.526 -6.871 1.00 89.38 93 VAL A C 1
ATOM 696 O O . VAL A 1 93 ? 3.548 -0.000 -6.118 1.00 89.38 93 VAL A O 1
ATOM 699 N N . LEU A 1 94 ? 3.027 -1.614 -7.587 1.00 90.12 94 LEU A N 1
ATOM 700 C CA . LEU A 1 94 ? 4.325 -2.291 -7.496 1.00 90.12 94 LEU A CA 1
ATOM 701 C C . LEU A 1 94 ? 5.478 -1.409 -7.996 1.00 90.12 94 LEU A C 1
ATOM 703 O O . LEU A 1 94 ? 6.535 -1.365 -7.368 1.00 90.12 94 LEU A O 1
ATOM 707 N N . VAL A 1 95 ? 5.271 -0.671 -9.089 1.00 91.00 95 VAL A N 1
ATOM 708 C CA . VAL A 1 95 ? 6.260 0.275 -9.624 1.00 91.00 95 VAL A CA 1
ATOM 709 C C . VAL A 1 95 ? 6.476 1.447 -8.664 1.00 91.00 95 VAL A C 1
ATOM 711 O O . VAL A 1 95 ? 7.619 1.843 -8.444 1.00 91.00 95 VAL A O 1
ATOM 714 N N . ARG A 1 96 ? 5.423 1.979 -8.031 1.00 92.19 96 ARG A N 1
ATOM 715 C CA . ARG A 1 96 ? 5.556 3.026 -7.003 1.00 92.19 96 ARG A CA 1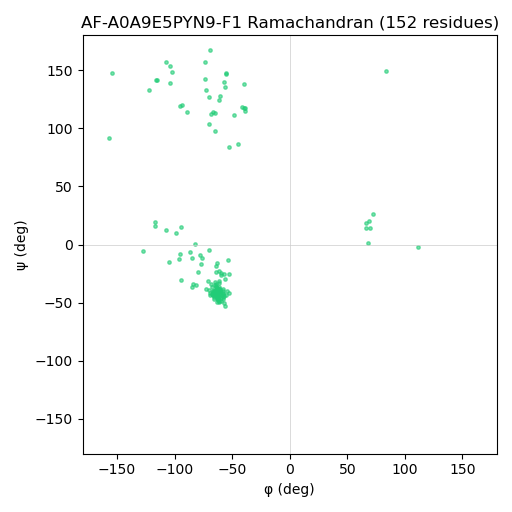
ATOM 716 C C . ARG A 1 96 ? 6.344 2.541 -5.789 1.00 92.19 96 ARG A C 1
ATOM 718 O O . ARG A 1 96 ? 7.215 3.269 -5.319 1.00 92.19 96 ARG A O 1
ATOM 725 N N . ASN A 1 97 ? 6.108 1.311 -5.334 1.00 90.81 97 ASN A N 1
ATOM 726 C CA . ASN A 1 97 ? 6.904 0.720 -4.258 1.00 90.81 97 ASN A CA 1
ATOM 727 C C . ASN A 1 97 ? 8.371 0.557 -4.682 1.00 90.81 97 ASN A C 1
ATOM 729 O O . ASN A 1 97 ? 9.261 0.977 -3.949 1.00 90.81 97 ASN A O 1
ATOM 733 N N . ALA A 1 98 ? 8.642 0.037 -5.885 1.00 91.75 98 ALA A N 1
ATOM 734 C CA . ALA A 1 98 ? 10.003 -0.059 -6.421 1.00 91.75 98 ALA A CA 1
ATOM 735 C C . ALA A 1 98 ? 10.722 1.306 -6.442 1.00 91.75 98 ALA A C 1
ATOM 737 O O . ALA A 1 98 ? 11.878 1.406 -6.025 1.00 91.75 98 ALA A O 1
ATOM 738 N N . LEU A 1 99 ? 10.022 2.367 -6.860 1.00 92.88 99 LEU A N 1
ATOM 739 C CA . LEU A 1 99 ? 10.523 3.746 -6.859 1.00 92.88 99 LEU A CA 1
ATOM 740 C C . LEU A 1 99 ? 10.796 4.275 -5.446 1.00 92.88 99 LEU A C 1
ATOM 742 O O . LEU A 1 99 ? 11.802 4.948 -5.240 1.00 92.88 99 LEU A O 1
ATOM 746 N N . ALA A 1 100 ? 9.943 3.947 -4.474 1.00 90.12 100 ALA A N 1
ATOM 747 C CA . ALA A 1 100 ? 10.137 4.324 -3.076 1.00 90.12 100 ALA A CA 1
ATOM 748 C C . ALA A 1 100 ? 11.343 3.616 -2.434 1.00 90.12 100 ALA A C 1
ATOM 750 O O . ALA A 1 100 ? 12.064 4.228 -1.648 1.00 90.12 100 ALA A O 1
ATOM 751 N N . HIS A 1 101 ? 11.597 2.353 -2.795 1.00 87.56 101 HIS A N 1
ATOM 752 C CA . HIS A 1 101 ? 12.789 1.618 -2.359 1.00 87.56 101 HIS A CA 1
ATOM 753 C C . HIS A 1 101 ? 14.074 2.128 -3.026 1.00 87.56 101 HIS A C 1
ATOM 755 O O . HIS A 1 101 ? 15.149 2.054 -2.435 1.00 87.56 101 HIS A O 1
ATOM 761 N N . GLY A 1 102 ? 13.982 2.620 -4.264 1.00 87.12 102 GLY A N 1
ATOM 762 C CA . GLY A 1 102 ? 15.089 3.250 -4.983 1.00 87.12 102 GLY A CA 1
ATOM 763 C C . GLY A 1 102 ? 16.252 2.319 -5.346 1.00 8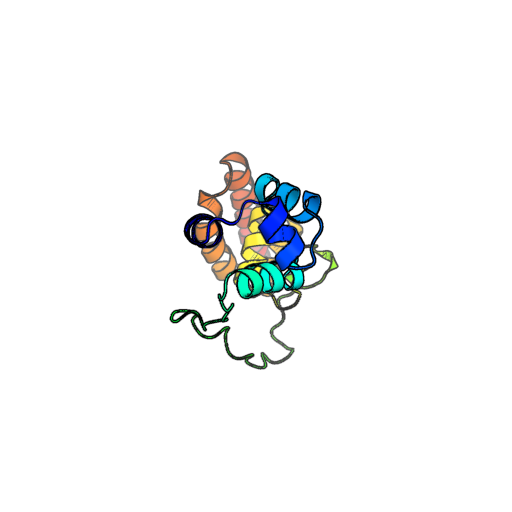7.12 102 GLY A C 1
ATOM 764 O O . GLY A 1 102 ? 17.323 2.809 -5.710 1.00 87.12 102 GLY A O 1
ATOM 765 N N . ASN A 1 103 ? 16.084 0.994 -5.263 1.00 92.19 103 ASN A N 1
ATOM 766 C CA . ASN A 1 103 ? 17.098 0.022 -5.684 1.00 92.19 103 ASN A CA 1
ATOM 767 C C . ASN A 1 103 ? 17.197 -0.028 -7.221 1.00 92.19 103 ASN A C 1
ATOM 769 O O . ASN A 1 103 ? 16.178 -0.123 -7.897 1.00 92.19 103 ASN A O 1
ATOM 773 N N . PHE A 1 104 ? 18.415 0.006 -7.770 1.00 91.69 104 PHE A N 1
ATOM 774 C CA . PHE A 1 104 ? 18.648 0.014 -9.215 1.00 91.69 104 PHE A CA 1
ATOM 775 C C . PHE A 1 104 ? 18.030 -1.200 -9.918 1.00 91.69 104 PHE A C 1
ATOM 777 O O . PHE A 1 104 ? 17.329 -1.013 -10.907 1.00 91.69 104 PHE A O 1
ATOM 784 N N . ASP A 1 105 ? 18.200 -2.407 -9.375 1.00 91.12 105 ASP A N 1
ATOM 785 C CA . ASP A 1 105 ? 17.682 -3.632 -10.004 1.00 91.12 105 ASP A CA 1
ATOM 786 C C . ASP A 1 105 ? 16.150 -3.628 -10.092 1.00 91.12 105 ASP A C 1
ATOM 788 O O . ASP A 1 105 ? 15.571 -4.033 -11.099 1.00 91.12 105 ASP A O 1
ATOM 792 N N . LEU A 1 106 ? 15.482 -3.089 -9.065 1.00 92.31 106 LEU A N 1
ATOM 793 C CA . LEU A 1 106 ? 14.027 -2.922 -9.061 1.00 92.31 106 LEU A CA 1
ATOM 794 C C . LEU A 1 106 ? 13.572 -1.905 -10.107 1.00 92.31 106 LEU A C 1
ATOM 796 O O . LEU A 1 106 ? 12.574 -2.131 -10.790 1.00 92.31 106 LEU A O 1
ATOM 800 N N . LEU A 1 107 ? 14.298 -0.793 -10.241 1.00 93.81 107 LEU A N 1
ATOM 801 C CA . LEU A 1 107 ? 14.003 0.233 -11.239 1.00 93.81 107 LEU A CA 1
ATOM 802 C C . LEU A 1 107 ? 14.219 -0.296 -12.657 1.00 93.81 107 LEU A C 1
ATOM 804 O O . LEU A 1 107 ? 13.374 -0.076 -13.520 1.00 93.81 107 LEU A O 1
ATOM 808 N N . LEU A 1 108 ? 15.300 -1.040 -12.887 1.00 92.50 108 LEU A N 1
ATOM 809 C CA . LEU A 1 108 ? 15.570 -1.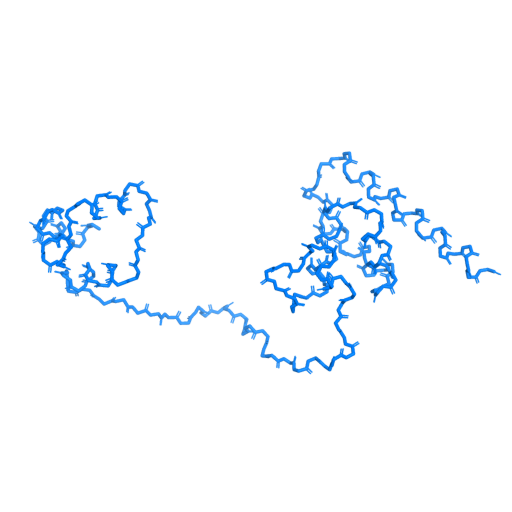672 -14.171 1.00 92.50 108 LEU A CA 1
ATOM 810 C C . LEU A 1 108 ? 14.475 -2.686 -14.516 1.00 92.50 108 LEU A C 1
ATOM 812 O O . LEU A 1 108 ? 13.911 -2.621 -15.604 1.00 92.50 108 LEU A O 1
ATOM 816 N N . GLN A 1 109 ? 14.090 -3.555 -13.577 1.00 92.19 109 GLN A N 1
ATOM 817 C CA . GLN A 1 109 ? 13.020 -4.525 -13.809 1.00 92.19 109 GLN A CA 1
ATOM 818 C C . GLN A 1 109 ? 11.661 -3.854 -14.050 1.00 92.19 109 GLN A C 1
ATOM 820 O O . GLN A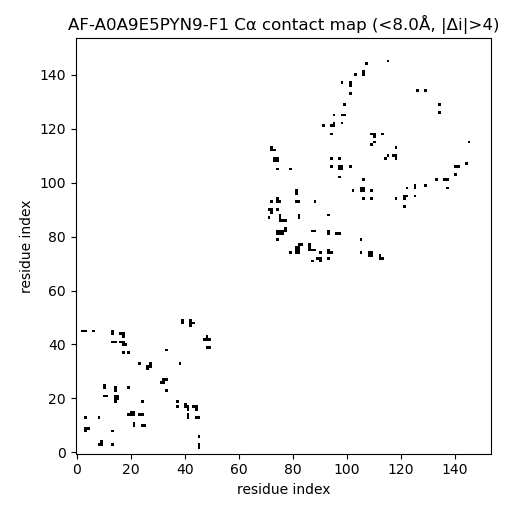 1 109 ? 10.873 -4.324 -14.873 1.00 92.19 109 GLN A O 1
ATOM 825 N N . ALA A 1 110 ? 11.381 -2.745 -13.361 1.00 91.75 110 ALA A N 1
ATOM 826 C CA . ALA A 1 110 ? 10.188 -1.941 -13.597 1.00 91.75 110 ALA A CA 1
ATOM 827 C C . ALA A 1 110 ? 10.165 -1.380 -15.026 1.00 91.75 110 ALA A C 1
ATOM 829 O O . ALA A 1 110 ? 9.137 -1.456 -15.698 1.00 91.75 110 ALA A O 1
ATOM 830 N N . VAL A 1 111 ? 11.299 -0.850 -15.496 1.00 93.06 111 VAL A N 1
ATOM 831 C CA . VAL A 1 111 ? 11.434 -0.284 -16.843 1.00 93.06 111 VAL A CA 1
ATOM 832 C C . VAL A 1 111 ? 11.359 -1.370 -17.917 1.00 93.06 111 VAL A C 1
ATOM 834 O O . VAL A 1 111 ? 10.632 -1.187 -18.888 1.00 93.06 111 VAL A O 1
ATOM 837 N N . LEU A 1 112 ? 12.027 -2.511 -17.736 1.00 90.31 112 LEU A N 1
ATOM 838 C CA . LEU A 1 112 ? 11.957 -3.636 -18.676 1.00 90.31 112 LEU A CA 1
ATOM 839 C C . LEU A 1 112 ? 10.551 -4.251 -18.744 1.00 90.31 112 LEU A C 1
ATOM 841 O O . LEU A 1 112 ? 10.118 -4.682 -19.806 1.00 90.31 112 LEU A O 1
ATOM 845 N N . GLY A 1 113 ? 9.830 -4.287 -17.619 1.00 87.25 113 GLY A N 1
ATOM 846 C CA . GLY A 1 113 ? 8.493 -4.876 -17.541 1.00 87.25 113 GLY A CA 1
ATOM 847 C C . GLY A 1 113 ? 7.357 -3.977 -18.029 1.00 87.25 113 GLY A C 1
ATOM 848 O O . GLY A 1 113 ? 6.379 -4.486 -18.568 1.00 87.25 113 GLY A O 1
ATOM 849 N N . HIS A 1 114 ? 7.456 -2.659 -17.818 1.00 88.06 114 HIS A N 1
ATOM 850 C CA . HIS A 1 114 ? 6.344 -1.716 -18.043 1.00 88.06 114 HIS A CA 1
ATOM 851 C C . HIS A 1 114 ? 6.695 -0.529 -18.947 1.00 88.06 114 HIS A C 1
ATOM 853 O O . HIS A 1 114 ? 5.822 0.267 -19.288 1.00 88.06 114 HIS A O 1
ATOM 859 N N . GLY A 1 115 ? 7.961 -0.394 -19.338 1.00 91.00 115 GLY A N 1
ATOM 860 C CA . GLY A 1 115 ? 8.463 0.705 -20.152 1.00 91.00 115 GLY A CA 1
ATOM 861 C C . GLY A 1 115 ? 8.820 1.957 -19.347 1.00 91.00 115 GLY A C 1
ATOM 862 O O . GLY A 1 115 ? 8.212 2.298 -18.328 1.00 91.00 115 GLY A O 1
ATOM 863 N N . LEU A 1 116 ? 9.810 2.698 -19.849 1.00 92.31 116 LEU A N 1
ATOM 864 C CA . LEU A 1 116 ? 10.346 3.888 -19.183 1.00 92.31 116 LEU A CA 1
ATOM 865 C C . LEU A 1 116 ? 9.296 4.997 -19.002 1.00 92.31 116 LEU A C 1
ATOM 867 O O . LEU A 1 116 ? 9.230 5.627 -17.946 1.00 92.31 116 LEU A O 1
ATOM 871 N N . ALA A 1 117 ? 8.443 5.221 -20.007 1.00 91.00 117 ALA A N 1
ATOM 872 C CA . ALA A 1 117 ? 7.400 6.248 -19.963 1.00 91.00 117 ALA A CA 1
ATOM 873 C C . ALA A 1 117 ? 6.381 6.008 -18.833 1.00 91.00 117 ALA A C 1
ATOM 875 O O . ALA A 1 117 ? 5.973 6.945 -18.135 1.00 91.00 117 ALA A O 1
ATOM 876 N N . PHE A 1 118 ? 6.007 4.745 -18.606 1.00 91.25 118 PHE A N 1
ATOM 877 C CA . PHE A 1 118 ? 5.119 4.369 -17.512 1.00 91.25 118 PHE A CA 1
ATOM 878 C C . PHE A 1 118 ? 5.783 4.620 -16.154 1.00 91.25 118 PHE A C 1
ATOM 880 O O . PHE A 1 118 ? 5.193 5.271 -15.289 1.00 91.25 118 PHE A O 1
ATOM 887 N N . VAL A 1 119 ? 7.037 4.188 -15.987 1.00 92.94 119 VAL A N 1
ATOM 888 C CA . VAL A 1 119 ? 7.799 4.384 -14.743 1.00 92.94 119 VAL A CA 1
ATOM 889 C C . VAL A 1 119 ? 7.980 5.872 -14.428 1.00 92.94 119 VAL A C 1
ATOM 891 O O . VAL A 1 119 ? 7.738 6.283 -13.294 1.00 92.94 119 VAL A O 1
ATOM 894 N N . LYS A 1 120 ? 8.300 6.715 -15.423 1.00 94.88 120 LYS A N 1
ATOM 895 C CA . LYS A 1 120 ? 8.388 8.179 -15.251 1.00 94.88 120 LYS A CA 1
ATOM 896 C C . LYS A 1 120 ? 7.051 8.803 -14.832 1.00 94.88 120 LYS A C 1
ATOM 898 O O . LYS A 1 120 ? 7.041 9.723 -14.016 1.00 94.88 120 LYS A O 1
ATOM 903 N N . THR A 1 121 ? 5.922 8.301 -15.338 1.00 95.06 121 THR A N 1
ATOM 904 C CA . THR A 1 121 ? 4.586 8.744 -14.897 1.00 95.06 121 THR A CA 1
ATOM 905 C C . THR A 1 121 ? 4.359 8.441 -13.416 1.00 95.06 121 THR A C 1
ATOM 907 O O . THR A 1 121 ? 3.923 9.322 -12.675 1.00 95.06 121 THR A O 1
ATOM 910 N N . GLN A 1 122 ? 4.713 7.235 -12.960 1.00 93.94 122 GLN A N 1
ATOM 911 C CA . GLN A 1 122 ? 4.603 6.868 -11.543 1.00 93.94 122 GLN A CA 1
ATOM 912 C C . GLN A 1 122 ? 5.601 7.640 -10.664 1.00 93.94 122 GLN A C 1
ATOM 914 O O . GLN A 1 122 ? 5.259 8.025 -9.546 1.00 93.94 122 GLN A O 1
ATOM 919 N N . TRP A 1 123 ? 6.800 7.942 -11.176 1.00 95.50 123 TRP A N 1
ATOM 920 C CA . TRP A 1 123 ? 7.800 8.739 -10.461 1.00 95.50 123 TRP A CA 1
ATOM 921 C C . TRP A 1 123 ? 7.277 10.118 -10.067 1.00 95.50 123 TRP A C 1
ATOM 923 O O . TRP A 1 123 ? 7.447 10.523 -8.922 1.00 95.50 123 TRP A O 1
ATOM 933 N N . ARG A 1 124 ? 6.559 10.808 -10.961 1.00 94.69 124 ARG A N 1
ATOM 934 C CA . ARG A 1 124 ? 5.964 12.125 -10.660 1.00 94.69 124 ARG A CA 1
ATOM 935 C C . ARG A 1 124 ? 4.978 12.093 -9.490 1.00 94.69 124 ARG A C 1
ATOM 937 O O . ARG A 1 124 ? 4.784 13.115 -8.843 1.00 94.69 124 ARG A O 1
ATOM 944 N N . GLN A 1 125 ? 4.351 10.946 -9.234 1.00 93.12 125 GLN A N 1
ATOM 945 C CA . GLN A 1 125 ? 3.381 10.789 -8.151 1.00 93.12 125 GLN A CA 1
ATOM 946 C C . GLN A 1 125 ? 4.053 10.488 -6.806 1.00 93.12 125 GLN A C 1
ATOM 948 O O . GLN A 1 125 ? 3.560 10.924 -5.771 1.00 93.12 125 GLN A O 1
ATOM 953 N N . VAL A 1 126 ? 5.175 9.759 -6.814 1.00 93.38 126 VAL A N 1
ATOM 954 C CA . VAL A 1 126 ? 5.877 9.320 -5.591 1.00 93.38 126 VAL A CA 1
ATOM 955 C C . VAL A 1 126 ? 7.001 10.268 -5.190 1.00 93.38 126 VAL A C 1
ATOM 957 O O . VAL A 1 126 ? 7.281 10.425 -4.006 1.00 93.38 126 VAL A O 1
ATOM 960 N N . SER A 1 127 ? 7.651 10.940 -6.140 1.00 93.88 127 SER A N 1
ATOM 961 C CA . SER A 1 127 ? 8.782 11.814 -5.829 1.00 93.88 127 SER A CA 1
ATOM 962 C C . SER A 1 127 ? 8.458 12.876 -4.766 1.00 93.88 127 SER A C 1
ATOM 964 O O . SER A 1 127 ? 9.283 13.036 -3.864 1.00 93.88 127 SER A O 1
ATOM 966 N N . PRO A 1 128 ? 7.276 13.536 -4.740 1.00 94.75 128 PRO A N 1
ATOM 967 C CA . PRO A 1 128 ? 6.983 14.557 -3.732 1.00 94.75 128 PRO A CA 1
ATOM 968 C C . PRO A 1 128 ? 6.942 14.015 -2.299 1.00 94.75 128 PRO A C 1
ATOM 970 O O . PRO A 1 128 ? 7.149 14.778 -1.360 1.00 94.75 128 PRO A O 1
ATOM 973 N N . THR A 1 129 ? 6.694 12.713 -2.119 1.00 92.94 129 THR A N 1
ATOM 974 C CA . THR A 1 129 ? 6.614 12.080 -0.796 1.00 92.94 129 THR A CA 1
ATOM 975 C C . THR A 1 129 ? 7.976 11.620 -0.274 1.00 92.94 129 THR A C 1
ATOM 977 O O . THR A 1 129 ? 8.067 11.163 0.863 1.00 92.94 129 THR A O 1
ATOM 980 N N . LEU A 1 130 ? 9.036 11.702 -1.086 1.00 91.50 130 LEU A N 1
ATOM 981 C CA . LEU A 1 130 ? 10.368 11.205 -0.745 1.00 91.50 130 LEU A CA 1
ATOM 982 C C . LEU A 1 130 ? 11.336 12.334 -0.341 1.00 91.50 130 LEU A C 1
ATOM 984 O O . LEU A 1 130 ? 11.286 13.439 -0.895 1.00 91.50 130 LEU A O 1
ATOM 988 N N . PRO A 1 131 ? 12.299 12.058 0.562 1.00 94.44 131 PRO A N 1
ATOM 989 C CA . PRO A 1 131 ? 13.370 12.997 0.886 1.00 94.44 131 PRO A CA 1
ATOM 990 C C . PRO A 1 131 ? 14.156 13.434 -0.359 1.00 94.44 131 PRO A C 1
ATOM 992 O O . PRO A 1 131 ? 14.379 12.646 -1.277 1.00 94.44 131 PRO A O 1
ATOM 995 N N . THR A 1 132 ? 14.650 14.676 -0.377 1.00 93.94 132 THR A N 1
ATOM 996 C CA . THR A 1 132 ? 15.376 15.256 -1.528 1.00 93.94 132 THR A CA 1
ATOM 997 C C . THR A 1 132 ? 16.543 14.394 -2.011 1.00 93.94 132 THR A C 1
ATOM 999 O O . THR A 1 132 ? 16.693 14.193 -3.212 1.00 93.94 132 THR A O 1
ATOM 1002 N N . ARG A 1 133 ? 17.327 13.819 -1.091 1.00 92.81 133 ARG A N 1
ATOM 1003 C CA . ARG A 1 133 ? 18.440 12.927 -1.445 1.00 92.81 133 ARG A CA 1
ATOM 1004 C C . ARG A 1 133 ? 17.964 11.658 -2.161 1.00 92.81 133 ARG A C 1
ATOM 1006 O O . ARG A 1 133 ? 18.546 11.275 -3.167 1.00 92.81 133 ARG A O 1
ATOM 1013 N N . ALA A 1 134 ? 16.891 11.036 -1.669 1.00 91.25 134 ALA A N 1
ATOM 1014 C CA . ALA A 1 134 ? 16.318 9.845 -2.291 1.00 91.25 134 ALA A CA 1
ATOM 1015 C C . ALA A 1 134 ? 15.777 10.160 -3.694 1.00 91.25 134 ALA A C 1
ATOM 1017 O O . ALA A 1 134 ? 16.016 9.398 -4.627 1.00 91.25 134 ALA A O 1
ATOM 1018 N N . ARG A 1 135 ? 15.133 11.324 -3.868 1.00 95.25 135 ARG A N 1
ATOM 1019 C CA . ARG A 1 135 ? 14.693 11.802 -5.186 1.00 95.25 135 ARG A CA 1
ATOM 1020 C C . ARG A 1 135 ? 15.836 11.900 -6.190 1.00 95.25 135 ARG A C 1
ATOM 1022 O O . ARG A 1 135 ? 15.749 11.311 -7.261 1.00 95.25 135 ARG A O 1
ATOM 1029 N N . GLN A 1 136 ? 16.907 12.595 -5.814 1.00 94.56 136 GLN A N 1
ATOM 1030 C CA . GLN A 1 136 ? 18.075 12.786 -6.676 1.00 94.56 136 GLN A CA 1
ATOM 1031 C C . GLN A 1 136 ? 18.724 11.453 -7.062 1.00 94.56 136 GLN A C 1
ATOM 1033 O O . GLN A 1 136 ? 19.121 11.264 -8.212 1.00 94.56 136 GLN A O 1
ATOM 1038 N N . GLU A 1 137 ? 18.817 10.505 -6.126 1.00 95.25 137 GLU A N 1
ATOM 1039 C CA . GLU A 1 137 ? 19.372 9.188 -6.434 1.00 95.25 137 GLU A CA 1
ATOM 1040 C C . GLU A 1 137 ? 18.507 8.387 -7.409 1.00 95.25 137 GLU A C 1
ATOM 1042 O O . GLU A 1 137 ? 19.052 7.764 -8.322 1.00 95.25 137 GLU A O 1
ATOM 1047 N N . VAL A 1 138 ? 17.185 8.390 -7.233 1.00 94.88 138 VAL A N 1
ATOM 1048 C CA . VAL A 1 138 ? 16.270 7.673 -8.132 1.00 94.88 138 VAL A CA 1
ATOM 1049 C C . VAL A 1 138 ? 16.269 8.307 -9.521 1.00 94.88 138 VAL A C 1
ATOM 1051 O O . VAL A 1 138 ? 16.372 7.582 -10.507 1.00 94.88 138 VAL A O 1
ATOM 1054 N N . GLU A 1 139 ? 16.252 9.637 -9.620 1.00 95.75 139 GLU A N 1
ATOM 1055 C CA . GLU A 1 139 ? 16.353 10.348 -10.902 1.00 95.75 139 GLU A CA 1
ATOM 1056 C C . GLU A 1 139 ? 17.650 10.019 -11.636 1.00 95.75 139 GLU A C 1
ATOM 1058 O O . GLU A 1 139 ? 17.618 9.662 -12.813 1.00 95.75 139 GLU A O 1
ATOM 1063 N N . ARG A 1 140 ? 18.788 10.035 -10.930 1.00 96.94 140 ARG A N 1
ATOM 1064 C CA . ARG A 1 140 ? 20.074 9.626 -11.507 1.00 96.94 140 ARG A CA 1
ATOM 1065 C C . ARG A 1 140 ? 20.016 8.198 -12.054 1.00 96.94 140 ARG A C 1
ATOM 1067 O O . ARG A 1 140 ? 20.502 7.944 -13.151 1.00 96.94 140 ARG A O 1
ATOM 1074 N N . LYS A 1 141 ? 19.425 7.259 -11.308 1.00 96.75 141 LYS A N 1
ATOM 1075 C CA . LYS A 1 141 ? 19.297 5.855 -11.737 1.00 96.75 141 LYS A CA 1
ATOM 1076 C C . LYS A 1 141 ? 18.390 5.716 -12.959 1.00 96.75 141 LYS A C 1
ATOM 1078 O O . LYS A 1 141 ? 18.756 5.002 -13.885 1.00 96.75 141 LYS A O 1
ATOM 1083 N N . LEU A 1 142 ? 17.256 6.415 -12.993 1.00 96.31 142 LEU A N 1
ATOM 1084 C CA . LEU A 1 142 ? 16.348 6.402 -14.143 1.00 96.31 142 LEU A CA 1
ATOM 1085 C C . LEU A 1 142 ? 17.004 6.987 -15.400 1.00 96.31 142 LEU A C 1
ATOM 1087 O O . LEU A 1 142 ? 16.852 6.408 -16.471 1.00 96.31 142 LEU A O 1
ATOM 1091 N N . ASN A 1 143 ? 17.774 8.069 -15.266 1.00 96.56 143 ASN A N 1
ATOM 1092 C CA . ASN A 1 143 ? 18.521 8.651 -16.383 1.00 96.56 143 ASN A CA 1
ATOM 1093 C C . ASN A 1 143 ? 19.607 7.694 -16.897 1.00 96.56 143 ASN A C 1
ATOM 1095 O O . ASN A 1 143 ? 19.761 7.528 -18.102 1.00 96.56 143 ASN A O 1
ATOM 1099 N N . ASN A 1 144 ? 20.320 7.010 -15.996 1.00 96.31 144 ASN A N 1
ATOM 1100 C CA . ASN A 1 144 ? 21.302 5.995 -16.387 1.00 96.31 144 ASN A CA 1
ATOM 1101 C C . ASN A 1 144 ? 20.654 4.823 -17.141 1.00 96.31 144 ASN A C 1
ATOM 1103 O O . ASN A 1 144 ? 21.228 4.326 -18.106 1.00 96.31 144 ASN A O 1
ATOM 1107 N N . ILE A 1 145 ? 19.469 4.381 -16.708 1.00 94.75 145 ILE A N 1
ATOM 1108 C CA . ILE A 1 145 ? 18.715 3.323 -17.394 1.00 94.75 145 ILE A CA 1
ATOM 1109 C C . ILE A 1 145 ? 18.267 3.801 -18.780 1.00 94.75 145 ILE A C 1
ATOM 1111 O O . ILE A 1 145 ? 18.421 3.068 -19.749 1.00 94.75 145 ILE A O 1
ATOM 1115 N N . GLU A 1 146 ? 17.740 5.023 -18.891 1.00 95.25 146 GLU A N 1
ATOM 1116 C CA . GLU A 1 146 ? 17.343 5.618 -20.173 1.00 95.25 146 GLU A CA 1
ATOM 1117 C C . GLU A 1 146 ? 18.510 5.685 -21.157 1.00 95.25 146 GLU A C 1
ATOM 1119 O O . GLU A 1 146 ? 18.366 5.251 -22.297 1.00 95.25 146 GLU A O 1
ATOM 1124 N N . GLN A 1 147 ? 19.673 6.157 -20.701 1.00 94.06 147 GLN A N 1
ATOM 1125 C CA . GLN A 1 147 ? 20.873 6.197 -21.530 1.00 94.06 147 GLN A CA 1
ATOM 1126 C C . GLN A 1 147 ? 21.275 4.795 -21.997 1.00 94.06 147 GLN A C 1
ATOM 1128 O O . GLN A 1 147 ? 21.448 4.584 -23.191 1.00 94.06 147 GLN A O 1
ATOM 1133 N N . GLY A 1 148 ? 21.337 3.820 -21.084 1.00 92.38 148 GLY A N 1
ATOM 1134 C CA . GLY A 1 148 ? 21.702 2.446 -21.434 1.00 92.38 148 GLY A CA 1
ATOM 1135 C C . GLY A 1 148 ? 20.731 1.780 -22.417 1.00 92.38 148 GLY A C 1
ATOM 1136 O O . GLY A 1 148 ? 21.158 0.993 -23.256 1.00 92.38 148 GLY A O 1
ATOM 1137 N N . LEU A 1 149 ? 19.435 2.106 -22.353 1.00 90.56 149 LEU A N 1
ATOM 1138 C CA . LEU A 1 149 ? 18.447 1.628 -23.326 1.00 90.56 149 LEU A CA 1
ATOM 1139 C C . LEU A 1 149 ? 18.635 2.264 -24.706 1.00 90.56 149 LEU A C 1
ATOM 1141 O O . LEU A 1 149 ? 18.476 1.573 -25.708 1.00 90.56 149 LEU A O 1
ATOM 1145 N N . ASN A 1 150 ? 18.972 3.554 -24.758 1.00 91.69 150 ASN A N 1
ATOM 1146 C CA . ASN A 1 150 ? 19.247 4.250 -26.013 1.00 91.69 150 ASN A CA 1
ATOM 1147 C C . ASN A 1 150 ? 20.528 3.724 -26.672 1.00 91.69 150 ASN A C 1
ATOM 1149 O O . ASN A 1 150 ? 20.526 3.473 -27.873 1.00 91.69 150 ASN A O 1
ATOM 1153 N N . ASP A 1 151 ? 21.583 3.499 -25.885 1.00 91.19 151 ASP A N 1
ATOM 1154 C CA . ASP A 1 151 ? 22.855 2.958 -26.374 1.00 91.19 151 ASP A CA 1
ATOM 1155 C C . ASP A 1 151 ? 22.696 1.524 -26.911 1.00 91.19 151 ASP A C 1
ATOM 1157 O O . ASP A 1 151 ? 23.352 1.151 -27.874 1.00 91.19 151 ASP A O 1
ATOM 1161 N N . ALA A 1 152 ? 21.807 0.720 -26.316 1.00 81.62 152 ALA A N 1
ATOM 1162 C CA . ALA A 1 152 ? 21.512 -0.638 -26.780 1.00 81.62 152 ALA A CA 1
ATOM 1163 C C . ALA A 1 152 ? 20.603 -0.693 -28.024 1.00 81.62 152 ALA A C 1
ATOM 1165 O O . ALA A 1 152 ? 20.486 -1.749 -28.646 1.00 81.62 152 ALA A O 1
ATOM 1166 N N . ALA A 1 153 ? 19.917 0.406 -28.348 1.00 77.69 153 ALA A N 1
ATOM 1167 C CA . ALA A 1 153 ? 19.023 0.514 -29.499 1.00 77.69 153 ALA A CA 1
ATOM 1168 C C . ALA A 1 153 ? 19.698 1.127 -30.743 1.00 77.69 153 ALA A C 1
ATOM 1170 O O . ALA A 1 153 ? 19.073 1.145 -31.806 1.00 77.69 153 ALA A O 1
ATOM 1171 N N . ALA A 1 154 ? 20.924 1.643 -30.597 1.00 61.62 154 ALA A N 1
ATOM 1172 C CA . ALA A 1 154 ? 21.759 2.214 -31.656 1.00 61.62 154 ALA A CA 1
ATOM 1173 C C . ALA A 1 154 ? 22.658 1.151 -32.308 1.00 61.62 154 ALA A C 1
ATOM 1175 O O . ALA A 1 154 ? 22.882 1.270 -33.535 1.00 61.62 154 ALA A O 1
#

Solvent-accessible surface area (backbone atoms only — not comparable to full-atom values): 9245 Å² total; per-residue (Å²): 110,67,73,35,49,77,68,72,40,51,70,57,56,43,18,53,64,32,76,41,56,48,64,57,56,50,46,23,71,75,70,74,53,77,57,70,67,63,52,49,32,48,32,49,56,65,78,43,83,90,79,89,74,85,64,88,80,59,69,69,73,72,72,82,67,83,68,58,87,90,68,70,51,74,58,36,44,65,91,70,63,68,17,81,90,43,59,84,57,55,57,68,60,45,45,41,50,30,59,73,69,50,44,64,69,49,46,51,51,40,29,76,66,60,34,60,70,53,51,54,56,44,42,71,72,50,43,82,80,45,58,71,69,59,39,55,53,39,52,53,50,52,52,53,50,5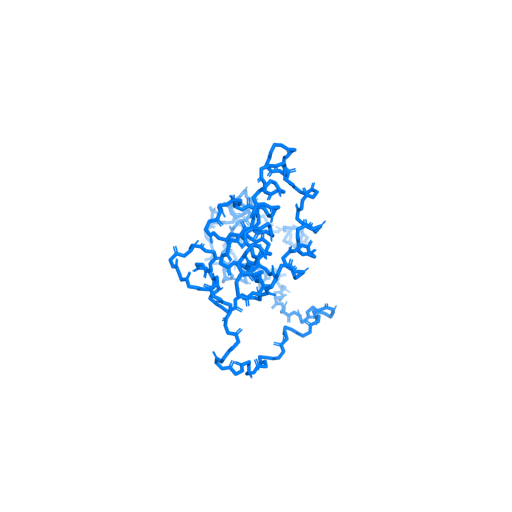2,50,54,54,52,64,74,73,108

Radius of gyration: 25.28 Å; Cα contacts (8 Å, |Δi|>4): 120; chains: 1; bounding box: 53×30×67 Å

pLDDT: mean 84.48, std 13.61, range [44.28, 96.94]

Nearest PDB structures (foldseek):
  4pu4-assembly1_D  TM=7.485E-01  e=2.120E-01  Shewanella oneidensis MR-1
  4pu8-assembly1_B  TM=8.330E-01  e=5.155E-01  Shewanella oneidensis MR-1
  4pu8-assembly1_A  TM=8.346E-01  e=5.690E-01  Shewanella oneidensis MR-1
  4pu7-assembly1_B  TM=8.341E-01  e=6.932E-01  Shewanella oneidensis MR-1
  4pu4-assembly1_C  TM=8.270E-01  e=6.932E-01  Shewanella oneidensis MR-1

Secondary structure (DSSP, 8-state):
-HHHHHTT--HHHHHHHTT--HHHHHHHHHH----HHHHHHHHHHTT--------TT-----------GGG--GGGSGGGSTTTT-TT--HHHHHHHHHHHT-HHHHHHHHHHH-HHHHHHHHHHHGGGS-HHHHHHHHHHHHHHHHHHHHHH-

Mean predicted aligned error: 16.01 Å

Foldseek 3Di:
DVLCVVVVHDLCNLQVLLVHHSVLSVCCVVVVDDDPSSVQSSQVSSPHHDDDDDDPPPPPPPPPPPPDPVQQQPLLPCVNVQQPPHSPDDLLSSLLVLLQVLDLVSPLSNCVRPNLVSSVVSLVVNLVVDDPVSNVSSVVSSVVSVVVVVVVVD

Sequence (154 aa):
MHAAQAQGLDQSRLARRAGLRAETVSRAKHRGTIDLASLQALAQAVGLELTLQPVSGTEALPVRRERSPAQRSPLADPKWGLAWSNPDAPADVLVRNALAHGNFDLLLQAVLGHGLAFVKTQWRQVSPTLPTRARQEVERKLNNIEQGLNDAAA